Protein AF-A0A957DRD8-F1 (afdb_monomer)

Radius of gyration: 16.93 Å; Cα contacts (8 Å, |Δi|>4): 82; chains: 1; bounding box: 34×32×39 Å

Mean predicted aligned error: 12.12 Å

Sequence (78 aa):
MHLYEIRQCEAMACQFRFPVAVGDPKGAYCPHCGQPTALAARPHITESPFPEVAPRFSQMELLLDNIRSLYNVGAIMR

Secondary structure (DSSP, 8-state):
---EEEEEE--TTT--EEEEETT-GGGSB-TTT--BEEEEE------PPPPS-----S---------S-HHHHHHH--

Foldseek 3Di:
DFDKFWKFFPPPVPRDIDIDTPPDPVSQADPVPRGGIDGPDDPPPPPPVPPPDDPPDPDDDDDDPDDPDPVVVVVVVD

pLDDT: mean 78.5, std 16.72, range [45.62, 98.12]

Structure (mmCIF, N/CA/C/O backbone):
data_AF-A0A957DRD8-F1
#
_entry.id   AF-A0A957DRD8-F1
#
loop_
_atom_site.group_PDB
_atom_site.id
_atom_si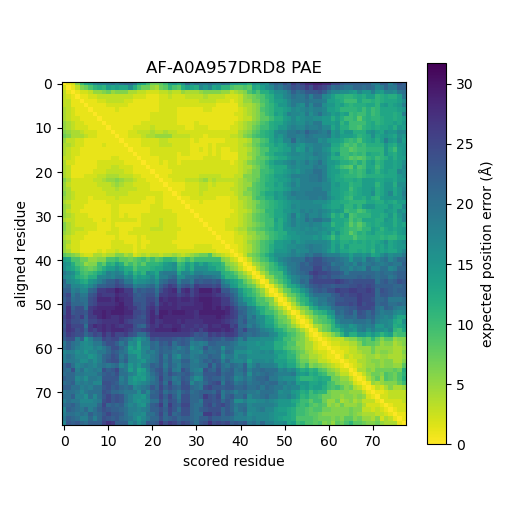te.type_symbol
_atom_site.label_atom_id
_atom_site.label_alt_id
_atom_site.label_comp_id
_atom_site.label_asym_id
_atom_site.label_entity_id
_atom_site.label_seq_id
_atom_site.pdbx_PDB_ins_code
_atom_site.Cartn_x
_atom_site.Cartn_y
_atom_site.Cartn_z
_atom_site.occupancy
_atom_site.B_iso_or_equiv
_atom_site.auth_seq_id
_atom_site.auth_comp_id
_atom_site.auth_asym_id
_atom_site.auth_atom_id
_atom_site.pdbx_PDB_model_num
ATOM 1 N N . MET A 1 1 ? 8.521 13.928 -8.197 1.00 54.81 1 MET A N 1
ATOM 2 C CA . MET A 1 1 ? 8.569 12.484 -7.883 1.00 54.81 1 MET A CA 1
ATOM 3 C C . MET A 1 1 ? 8.085 12.328 -6.450 1.00 54.81 1 MET A C 1
ATOM 5 O O . MET A 1 1 ? 8.680 12.950 -5.580 1.00 54.81 1 MET A O 1
ATOM 9 N N . HIS A 1 2 ? 6.974 11.633 -6.201 1.00 67.94 2 HIS A N 1
ATOM 10 C CA . HIS A 1 2 ? 6.512 11.401 -4.826 1.00 67.94 2 HIS A CA 1
ATOM 11 C C . HIS A 1 2 ? 7.196 10.151 -4.275 1.00 67.94 2 HIS A C 1
ATOM 13 O O . HIS A 1 2 ? 7.156 9.101 -4.914 1.00 67.94 2 HIS A O 1
ATOM 19 N N . LEU A 1 3 ? 7.851 10.284 -3.121 1.00 83.38 3 LEU A N 1
ATOM 20 C CA . LEU A 1 3 ? 8.422 9.157 -2.392 1.00 83.38 3 LEU A CA 1
ATOM 21 C C . LEU A 1 3 ? 7.309 8.459 -1.609 1.00 83.38 3 LEU A C 1
ATOM 23 O O . LEU A 1 3 ? 6.483 9.119 -0.975 1.00 83.38 3 LEU A O 1
ATOM 27 N N . TYR A 1 4 ? 7.308 7.130 -1.652 1.00 86.44 4 TYR A N 1
ATOM 28 C CA . TYR A 1 4 ? 6.372 6.292 -0.912 1.00 86.44 4 TYR A CA 1
ATOM 29 C C . TYR A 1 4 ? 7.129 5.411 0.076 1.00 86.44 4 TYR A C 1
ATOM 31 O O . TYR A 1 4 ? 8.240 4.958 -0.202 1.00 86.44 4 TYR A O 1
ATOM 39 N N . GLU A 1 5 ? 6.501 5.138 1.212 1.00 88.75 5 GLU A N 1
ATOM 40 C CA . GLU A 1 5 ? 6.980 4.202 2.222 1.00 88.75 5 GLU A CA 1
ATOM 41 C C . GLU A 1 5 ? 5.932 3.127 2.508 1.00 88.75 5 GLU A C 1
ATOM 43 O O . GLU A 1 5 ? 4.732 3.342 2.325 1.00 88.75 5 GLU A O 1
ATOM 48 N N . ILE A 1 6 ? 6.381 1.950 2.945 1.00 92.94 6 ILE A N 1
ATOM 49 C CA . ILE A 1 6 ? 5.472 0.863 3.310 1.00 92.94 6 ILE A CA 1
ATOM 50 C C . ILE A 1 6 ? 5.210 0.921 4.810 1.00 92.94 6 ILE A C 1
ATOM 52 O O . ILE A 1 6 ? 6.130 0.781 5.619 1.00 92.94 6 ILE A O 1
ATOM 56 N N . ARG A 1 7 ? 3.941 1.077 5.183 1.00 94.75 7 ARG A N 1
ATOM 57 C CA . ARG A 1 7 ? 3.460 1.003 6.566 1.00 94.75 7 ARG A CA 1
ATOM 58 C C . ARG A 1 7 ? 2.896 -0.384 6.838 1.00 94.75 7 ARG A C 1
ATOM 60 O O . ARG A 1 7 ? 2.290 -0.989 5.955 1.00 94.75 7 ARG A O 1
ATOM 67 N N . GLN A 1 8 ? 3.080 -0.880 8.054 1.00 96.81 8 GLN A N 1
ATOM 68 C CA . GLN A 1 8 ? 2.517 -2.137 8.537 1.00 96.81 8 GLN A CA 1
ATOM 69 C C . GLN A 1 8 ? 1.718 -1.892 9.812 1.00 96.81 8 GLN A C 1
ATOM 71 O O . GLN A 1 8 ? 2.207 -1.254 10.738 1.00 96.81 8 GLN A O 1
ATOM 76 N N . CYS A 1 9 ? 0.504 -2.433 9.872 1.00 97.44 9 CYS A N 1
ATOM 77 C CA . CYS A 1 9 ? -0.306 -2.452 11.086 1.00 97.44 9 CYS A CA 1
ATOM 78 C C . CYS A 1 9 ? 0.388 -3.228 12.214 1.00 97.44 9 CYS A C 1
ATOM 80 O O . CYS A 1 9 ? 0.828 -4.360 12.003 1.00 97.44 9 CYS A O 1
ATOM 82 N N . GLU A 1 10 ? 0.427 -2.653 13.416 1.00 97.25 10 GLU A N 1
ATOM 83 C CA . GLU A 1 10 ? 1.051 -3.276 14.594 1.00 97.25 10 GLU A CA 1
ATOM 84 C C . GLU A 1 10 ? 0.165 -4.354 15.233 1.00 97.25 10 GLU A C 1
ATOM 86 O O . GLU A 1 10 ? 0.660 -5.260 15.899 1.00 97.25 10 GLU A O 1
ATOM 91 N N . ALA A 1 11 ? -1.150 -4.313 14.990 1.00 97.62 11 ALA A N 1
ATOM 92 C CA . ALA A 1 11 ? -2.059 -5.350 15.467 1.00 97.62 11 ALA A CA 1
ATOM 93 C C . ALA A 1 11 ? -1.709 -6.725 14.869 1.00 97.62 11 ALA A C 1
ATOM 95 O O . ALA A 1 11 ? -1.836 -6.932 13.656 1.00 97.62 11 ALA A O 1
ATOM 96 N N . MET A 1 12 ? -1.342 -7.679 15.735 1.00 95.31 12 MET A N 1
ATOM 97 C CA . MET A 1 12 ? -0.913 -9.032 15.347 1.00 95.31 12 MET A CA 1
ATOM 98 C C . MET A 1 12 ? -1.948 -9.798 14.519 1.00 95.31 12 MET A C 1
ATOM 100 O O . MET A 1 12 ? -1.567 -10.589 13.667 1.00 95.31 12 MET A O 1
ATOM 104 N N . ALA A 1 13 ? -3.242 -9.551 14.736 1.00 97.12 13 ALA A N 1
ATOM 105 C CA . ALA A 1 13 ? -4.310 -10.197 13.972 1.00 97.12 13 ALA A CA 1
ATOM 106 C C . ALA A 1 13 ? -4.522 -9.595 12.567 1.00 97.12 13 ALA A C 1
ATOM 108 O O . ALA A 1 13 ? -5.207 -10.195 11.748 1.00 97.12 13 ALA A O 1
ATOM 109 N N . CYS A 1 14 ? -3.980 -8.403 12.289 1.00 97.12 14 CYS A N 1
ATOM 110 C CA . CYS A 1 14 ? -4.194 -7.686 11.031 1.00 97.12 14 CYS A CA 1
ATOM 111 C C . CYS A 1 14 ? -2.947 -7.717 10.147 1.00 97.12 14 CYS A C 1
ATOM 113 O O . CYS A 1 14 ? -3.021 -8.142 8.999 1.00 97.12 14 CYS A O 1
ATOM 115 N N . GLN A 1 15 ? -1.814 -7.226 10.664 1.00 95.12 15 GLN A N 1
ATOM 116 C CA . GLN A 1 15 ? -0.523 -7.133 9.960 1.00 95.12 15 GLN A CA 1
ATOM 117 C C . GLN A 1 15 ? -0.578 -6.520 8.545 1.00 95.12 15 GLN A C 1
ATOM 119 O O . GLN A 1 15 ? 0.371 -6.649 7.770 1.00 95.12 15 GLN A O 1
ATOM 124 N N . PHE A 1 16 ? -1.665 -5.821 8.199 1.00 94.62 16 PHE A N 1
ATOM 125 C CA . PHE A 1 16 ? -1.886 -5.293 6.861 1.00 94.62 16 PHE A CA 1
ATOM 126 C C . PHE A 1 16 ? -0.793 -4.294 6.481 1.00 94.62 16 PHE A C 1
ATOM 128 O O . PHE A 1 16 ? -0.462 -3.393 7.260 1.00 94.62 16 PHE A O 1
ATOM 135 N N . ARG A 1 17 ? -0.247 -4.459 5.271 1.00 93.44 17 ARG A N 1
ATOM 136 C CA . ARG A 1 17 ? 0.800 -3.607 4.704 1.00 93.44 17 ARG A CA 1
ATOM 137 C C . ARG A 1 17 ? 0.256 -2.792 3.546 1.00 93.44 17 ARG A C 1
ATOM 139 O O . ARG A 1 17 ? -0.422 -3.336 2.674 1.00 93.44 17 ARG A O 1
ATOM 146 N N . PHE A 1 18 ? 0.592 -1.510 3.50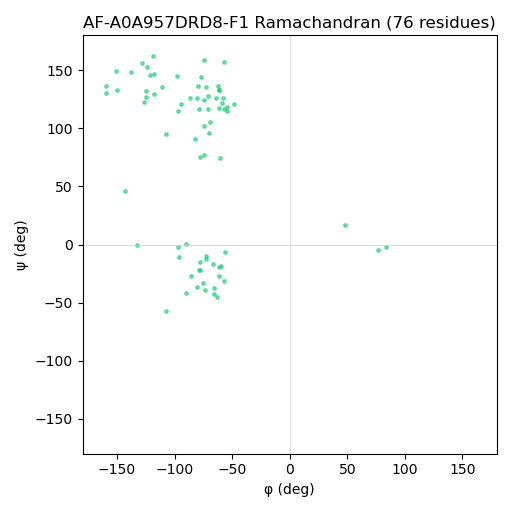6 1.00 92.06 18 PHE A N 1
ATOM 147 C CA . PHE A 1 18 ? 0.144 -0.612 2.446 1.00 92.06 18 PHE A CA 1
ATOM 148 C C . PHE A 1 18 ? 1.153 0.518 2.196 1.00 92.06 18 PHE A C 1
ATOM 150 O O . PHE A 1 18 ? 1.870 0.914 3.120 1.00 92.06 18 PHE A O 1
ATOM 157 N N . PRO A 1 19 ? 1.242 1.022 0.952 1.00 91.44 19 PRO A N 1
ATOM 158 C CA . PRO A 1 19 ? 2.059 2.182 0.638 1.00 91.44 19 PRO A CA 1
ATOM 159 C C . PRO A 1 19 ? 1.369 3.468 1.098 1.00 91.44 19 PRO A C 1
ATOM 161 O O . PRO A 1 19 ? 0.153 3.615 0.976 1.00 91.44 19 PRO A O 1
ATOM 164 N N . VAL A 1 20 ? 2.158 4.429 1.561 1.00 91.81 20 VAL A N 1
ATOM 165 C CA . VAL A 1 20 ? 1.714 5.795 1.844 1.00 91.81 20 VAL A CA 1
ATOM 166 C C . VAL A 1 20 ? 2.760 6.783 1.340 1.00 91.81 20 VAL A C 1
ATOM 168 O O . VAL A 1 20 ? 3.949 6.462 1.302 1.00 91.81 20 VAL A O 1
ATOM 171 N N . ALA A 1 21 ? 2.332 7.967 0.907 1.00 90.75 21 ALA A N 1
ATOM 172 C CA . ALA A 1 21 ? 3.272 9.034 0.592 1.00 90.75 21 ALA A CA 1
ATOM 173 C C . ALA A 1 21 ? 4.049 9.422 1.860 1.00 90.75 21 ALA A C 1
ATOM 175 O O . ALA A 1 21 ? 3.467 9.537 2.940 1.00 90.75 21 ALA A O 1
ATOM 176 N N . VAL A 1 22 ? 5.362 9.613 1.735 1.00 89.62 22 VAL A N 1
ATOM 177 C CA . VAL A 1 22 ? 6.208 10.005 2.871 1.00 89.62 22 VAL A CA 1
ATOM 178 C C . VAL A 1 22 ? 5.689 11.319 3.463 1.00 89.62 22 VAL A C 1
ATOM 180 O O . VAL A 1 22 ? 5.520 12.304 2.745 1.00 89.62 22 VAL A O 1
ATOM 183 N N . GLY A 1 23 ? 5.434 11.322 4.773 1.00 89.06 23 GLY A N 1
ATOM 184 C CA . GLY A 1 23 ? 4.905 12.475 5.507 1.00 89.06 23 GLY A CA 1
ATOM 185 C C . GLY A 1 23 ? 3.380 12.644 5.464 1.00 89.06 23 GLY A C 1
ATOM 186 O O . GLY A 1 23 ? 2.869 13.551 6.118 1.00 89.06 23 GLY A O 1
ATOM 187 N N . ASP A 1 24 ? 2.636 11.794 4.748 1.00 93.25 24 ASP A N 1
ATOM 188 C CA . ASP A 1 24 ? 1.170 11.850 4.753 1.00 93.25 24 ASP A CA 1
ATOM 189 C C . ASP A 1 24 ? 0.614 11.276 6.080 1.00 93.25 24 ASP A C 1
ATOM 191 O O . ASP A 1 24 ? 0.902 10.123 6.431 1.00 93.25 24 ASP A O 1
ATOM 195 N N . PRO A 1 25 ? -0.209 12.040 6.828 1.00 93.56 25 PRO A N 1
ATOM 196 C CA . PRO A 1 25 ? -0.768 11.613 8.113 1.00 93.56 25 PRO A CA 1
ATOM 197 C C . PRO A 1 25 ? -1.665 10.373 8.019 1.00 93.56 25 PRO A C 1
ATOM 199 O O . PRO A 1 25 ? -1.857 9.682 9.022 1.00 93.56 25 PRO A O 1
ATOM 202 N N . LYS A 1 26 ? -2.177 10.028 6.830 1.00 92.56 26 LYS A N 1
ATOM 203 C CA . LYS A 1 26 ? -2.905 8.768 6.596 1.00 92.56 26 LYS A CA 1
ATOM 204 C C . LYS A 1 26 ? -2.055 7.537 6.900 1.00 92.56 26 LYS A C 1
ATOM 206 O O . LYS A 1 26 ? -2.601 6.461 7.115 1.00 92.56 26 LYS A O 1
ATOM 211 N N . GLY A 1 27 ? -0.734 7.691 6.950 1.00 94.50 27 GLY A N 1
ATOM 212 C CA . GLY A 1 27 ? 0.193 6.641 7.337 1.00 94.50 27 GLY A CA 1
ATOM 213 C C . GLY A 1 27 ? 0.181 6.315 8.826 1.00 94.50 27 GLY A C 1
ATOM 214 O O . GLY A 1 27 ? 0.809 5.334 9.189 1.00 94.50 27 GLY A O 1
ATOM 215 N N . ALA A 1 28 ? -0.481 7.085 9.696 1.00 96.94 28 ALA A N 1
ATOM 216 C CA . ALA A 1 28 ? -0.484 6.818 11.137 1.00 96.94 28 ALA A CA 1
ATOM 217 C C . ALA A 1 28 ? -1.354 5.605 11.515 1.00 96.94 28 ALA A C 1
ATOM 219 O O . ALA A 1 28 ? -0.945 4.784 12.339 1.00 96.94 28 ALA A O 1
ATOM 220 N N . TYR A 1 29 ? -2.509 5.448 10.861 1.00 97.81 29 TYR A N 1
ATOM 221 C CA . TYR A 1 29 ? -3.521 4.449 11.210 1.00 97.81 29 TYR A CA 1
ATOM 222 C C . TYR A 1 29 ? -3.815 3.492 10.055 1.00 97.81 29 TYR A C 1
ATOM 224 O O . TYR A 1 29 ? -3.792 3.858 8.882 1.00 97.81 29 TYR A O 1
ATOM 232 N N . CYS A 1 30 ? -4.108 2.241 10.395 1.00 96.88 30 CYS A N 1
ATOM 233 C CA . CYS A 1 30 ? -4.393 1.194 9.431 1.00 96.88 30 CYS A CA 1
ATOM 234 C C . CYS A 1 30 ? -5.761 1.421 8.759 1.00 96.88 30 CYS A C 1
ATOM 236 O O . CYS A 1 30 ? -6.768 1.492 9.463 1.00 96.88 30 CYS A O 1
ATOM 238 N N . PRO A 1 31 ? -5.853 1.424 7.417 1.00 95.88 31 PRO A N 1
ATOM 239 C CA . PRO A 1 31 ? -7.126 1.585 6.713 1.00 95.88 31 PRO A CA 1
ATOM 240 C C . PRO A 1 31 ? -8.029 0.345 6.803 1.00 95.88 31 PRO A C 1
ATOM 242 O O . PRO A 1 31 ? -9.199 0.420 6.449 1.00 95.88 31 PRO A O 1
ATOM 245 N N . HIS A 1 32 ? -7.495 -0.796 7.252 1.00 95.88 32 HIS A N 1
ATOM 246 C CA . HIS A 1 32 ? -8.250 -2.041 7.384 1.00 95.88 32 HIS A CA 1
ATOM 247 C C . HIS A 1 32 ? -8.911 -2.188 8.764 1.00 95.88 32 HIS A C 1
ATOM 249 O O . HIS A 1 32 ? -10.053 -2.623 8.850 1.00 95.88 32 HIS A O 1
ATOM 255 N N . CYS A 1 33 ? -8.213 -1.829 9.851 1.00 97.31 33 CYS A N 1
ATOM 256 C CA . CYS A 1 33 ? -8.707 -2.043 11.222 1.00 97.31 33 CYS A CA 1
ATOM 257 C C . CYS A 1 33 ? -8.595 -0.829 12.161 1.00 97.31 33 CYS A C 1
ATOM 259 O O . CYS A 1 33 ? -8.944 -0.941 13.333 1.00 97.31 33 CYS A O 1
ATOM 261 N N . GLY A 1 34 ? -8.074 0.308 11.694 1.00 97.06 34 GLY A N 1
ATOM 262 C CA . GLY A 1 34 ? -7.935 1.541 12.479 1.00 97.06 34 GLY A CA 1
ATOM 263 C C . GLY A 1 34 ? -6.788 1.566 13.498 1.00 97.06 34 GLY A C 1
ATOM 264 O O . GLY A 1 34 ? -6.554 2.602 14.109 1.00 97.06 34 GLY A O 1
ATOM 265 N N . GLN A 1 35 ? -6.055 0.465 13.684 1.00 98.12 35 GLN A N 1
ATOM 266 C CA . GLN A 1 35 ? -4.953 0.391 14.654 1.00 98.12 35 GLN A CA 1
ATOM 267 C C . GLN A 1 35 ? -3.693 1.144 14.187 1.00 98.12 35 GLN A C 1
ATOM 269 O O . GLN A 1 35 ? -3.529 1.357 12.980 1.00 98.12 35 GLN A O 1
ATOM 274 N N . PRO A 1 36 ? -2.789 1.529 15.110 1.00 98.12 36 PRO A N 1
ATOM 275 C CA . PRO A 1 36 ? -1.516 2.150 14.768 1.00 98.12 36 PRO A CA 1
ATOM 276 C C . PRO A 1 36 ? -0.661 1.294 13.832 1.00 98.12 36 PRO A C 1
ATOM 278 O O . PRO A 1 36 ? -0.807 0.069 13.718 1.00 98.12 36 PRO A O 1
ATOM 281 N N . THR A 1 37 ? 0.235 1.969 13.127 1.00 97.38 37 THR A N 1
ATOM 282 C CA . THR A 1 37 ? 1.134 1.344 12.160 1.00 97.38 37 THR A CA 1
ATOM 283 C C . THR A 1 37 ? 2.581 1.736 12.440 1.00 97.38 37 THR A C 1
ATOM 285 O O . THR A 1 37 ? 2.868 2.800 12.991 1.00 97.38 37 THR A O 1
ATOM 288 N N . ALA A 1 38 ? 3.503 0.898 11.986 1.00 96.00 38 ALA A N 1
ATOM 289 C CA . ALA A 1 38 ? 4.936 1.138 11.987 1.00 96.00 38 ALA A CA 1
ATOM 290 C C . ALA A 1 38 ? 5.480 1.131 10.554 1.00 96.00 38 ALA A C 1
ATOM 292 O O . ALA A 1 38 ? 4.844 0.635 9.620 1.00 96.00 38 ALA A O 1
ATOM 293 N N . LEU A 1 39 ? 6.673 1.690 10.365 1.00 93.56 39 LEU A N 1
ATOM 294 C CA . LEU A 1 39 ? 7.371 1.625 9.087 1.00 93.56 39 LEU A CA 1
ATOM 295 C C . LEU A 1 39 ? 7.861 0.188 8.874 1.00 93.56 39 LEU A C 1
ATOM 297 O O . LEU A 1 39 ? 8.672 -0.3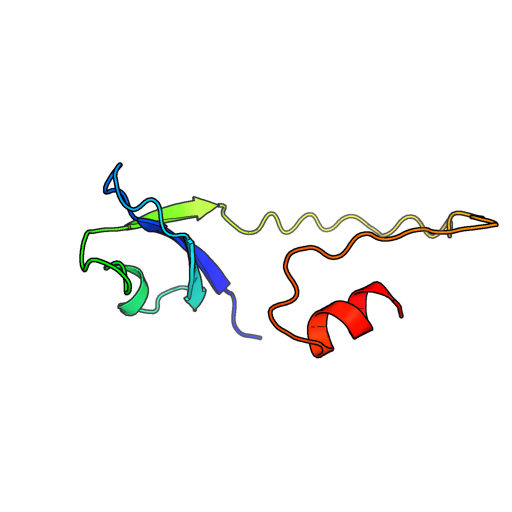06 9.651 1.00 93.56 39 LEU A O 1
ATOM 301 N N . ALA A 1 40 ? 7.361 -0.483 7.838 1.00 86.06 40 ALA A N 1
ATOM 302 C CA . ALA A 1 40 ? 7.654 -1.892 7.577 1.00 86.06 40 ALA A CA 1
ATOM 303 C C . ALA A 1 40 ? 9.012 -2.082 6.891 1.00 86.06 40 ALA A C 1
ATOM 305 O O . ALA A 1 40 ? 9.718 -3.053 7.143 1.00 86.06 40 ALA A O 1
ATOM 306 N N . ALA A 1 41 ? 9.357 -1.152 6.000 1.00 69.81 41 ALA A N 1
ATOM 307 C CA . ALA A 1 41 ? 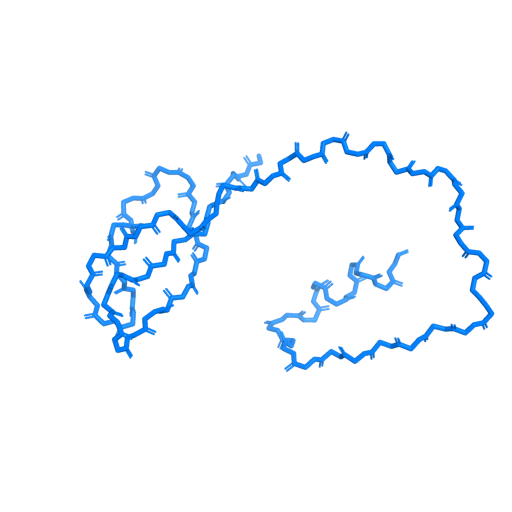10.637 -1.090 5.318 1.00 69.81 41 ALA A CA 1
ATOM 308 C C . ALA A 1 41 ? 10.852 0.333 4.795 1.00 69.81 41 ALA A C 1
ATOM 310 O O . ALA A 1 41 ? 9.945 0.931 4.209 1.00 69.81 41 ALA A O 1
ATOM 311 N N . ARG A 1 42 ? 12.063 0.868 4.974 1.00 59.84 42 ARG A N 1
ATOM 312 C CA . ARG A 1 42 ? 12.515 2.006 4.168 1.00 59.84 42 ARG A CA 1
ATOM 313 C C . ARG A 1 42 ? 12.797 1.478 2.763 1.00 59.84 42 ARG A C 1
ATOM 315 O O . ARG A 1 42 ? 13.414 0.416 2.670 1.00 59.84 42 ARG A O 1
ATOM 322 N N . PRO A 1 43 ? 12.366 2.158 1.686 1.00 55.56 43 PRO A N 1
ATOM 323 C CA . PRO A 1 43 ? 12.806 1.786 0.352 1.00 55.56 43 PRO A CA 1
ATOM 324 C C . PRO A 1 43 ? 14.336 1.792 0.348 1.00 55.56 43 PRO A C 1
ATOM 326 O O . PRO A 1 43 ? 14.965 2.826 0.575 1.00 55.56 43 PRO A O 1
ATOM 329 N N . HIS A 1 44 ? 14.930 0.614 0.162 1.00 45.62 44 HIS A N 1
ATOM 330 C CA . HIS A 1 44 ? 16.354 0.502 -0.093 1.00 45.62 44 HIS A CA 1
ATOM 331 C C . HIS A 1 44 ? 16.547 1.070 -1.498 1.00 45.62 44 HIS A C 1
ATOM 333 O O . HIS A 1 44 ? 16.302 0.390 -2.492 1.00 45.62 44 HIS A O 1
ATOM 339 N N . ILE A 1 45 ? 16.908 2.351 -1.589 1.00 49.81 45 ILE A N 1
ATOM 340 C CA . ILE A 1 45 ? 17.442 2.913 -2.827 1.00 49.81 45 ILE A CA 1
ATOM 341 C C . ILE A 1 45 ? 18.858 2.360 -2.919 1.00 49.81 45 ILE A C 1
ATOM 343 O O . ILE A 1 45 ? 19.832 3.005 -2.546 1.00 49.81 45 ILE A O 1
ATOM 347 N N . THR A 1 46 ? 18.972 1.096 -3.304 1.00 46.16 46 THR A N 1
ATOM 348 C CA . THR A 1 46 ? 20.237 0.604 -3.815 1.00 46.16 46 THR A CA 1
ATOM 349 C C . THR A 1 46 ? 20.320 1.206 -5.206 1.00 46.16 46 THR A C 1
ATOM 351 O O . THR A 1 46 ? 19.643 0.744 -6.123 1.00 46.16 46 THR A O 1
ATOM 354 N N . GLU A 1 47 ? 21.104 2.272 -5.361 1.00 47.22 47 GLU A N 1
ATOM 355 C CA . GLU A 1 47 ? 21.712 2.607 -6.647 1.00 47.22 47 GLU A CA 1
ATOM 356 C C . GLU A 1 47 ? 22.606 1.421 -7.023 1.00 47.22 47 GLU A C 1
ATOM 358 O O . GLU A 1 47 ? 23.816 1.432 -6.834 1.00 47.22 47 GLU A O 1
ATOM 363 N N . SER A 1 48 ? 22.001 0.311 -7.438 1.00 49.25 48 SER A N 1
ATOM 364 C CA . SER A 1 48 ? 22.748 -0.739 -8.096 1.00 49.25 48 SER A CA 1
ATOM 365 C C . SER A 1 48 ? 22.914 -0.239 -9.523 1.00 49.25 48 SER A C 1
ATOM 367 O O . SER A 1 48 ? 21.899 -0.045 -10.199 1.00 49.25 48 SER A O 1
ATOM 369 N N . PRO A 1 49 ? 24.147 0.018 -9.992 1.00 51.75 49 PRO A N 1
ATOM 370 C CA . PRO A 1 49 ? 24.355 0.144 -11.416 1.00 51.75 49 PRO A CA 1
ATOM 371 C C . PRO A 1 49 ? 23.860 -1.176 -11.991 1.00 51.75 49 PRO A C 1
ATOM 373 O O . PRO A 1 49 ? 24.359 -2.237 -11.611 1.00 51.75 49 PRO A O 1
ATOM 376 N N . PHE A 1 50 ? 22.811 -1.124 -12.812 1.00 54.50 50 PHE A N 1
ATOM 377 C CA . PHE A 1 50 ? 22.382 -2.291 -13.565 1.00 54.50 50 PHE A CA 1
ATOM 378 C C . PHE A 1 50 ? 23.642 -2.871 -14.212 1.00 54.50 50 PHE A C 1
ATOM 380 O O . PHE A 1 50 ? 24.328 -2.132 -14.925 1.00 54.50 50 PHE A O 1
ATOM 387 N N . PRO A 1 51 ? 24.018 -4.132 -13.943 1.00 54.97 51 PRO A N 1
ATOM 388 C CA . PRO A 1 51 ? 25.085 -4.726 -14.715 1.00 54.97 51 PRO A CA 1
ATOM 389 C C . PRO A 1 51 ? 24.623 -4.694 -16.174 1.00 54.97 51 PRO A C 1
ATOM 391 O O . PRO A 1 51 ? 23.577 -5.240 -16.509 1.00 54.97 51 PRO A O 1
ATOM 394 N N . GLU A 1 52 ? 25.401 -4.040 -17.037 1.00 59.31 52 GLU A N 1
ATOM 395 C CA . GLU A 1 52 ? 25.191 -3.941 -18.495 1.00 59.31 52 GLU A CA 1
ATOM 396 C C . GLU A 1 52 ? 25.103 -5.312 -19.193 1.00 59.31 52 GLU A C 1
ATOM 398 O O . GLU A 1 52 ? 24.813 -5.420 -20.384 1.00 59.31 52 GLU A O 1
ATOM 403 N N . VAL A 1 53 ? 25.356 -6.389 -18.453 1.00 62.50 53 VAL A N 1
ATOM 404 C CA . VAL A 1 53 ? 25.276 -7.755 -18.937 1.00 62.50 53 VAL A CA 1
ATOM 405 C C . VAL A 1 53 ? 23.821 -8.204 -18.895 1.00 62.50 53 VAL A C 1
ATOM 407 O O . VAL A 1 53 ? 23.352 -8.759 -17.902 1.00 62.50 53 VAL A O 1
ATOM 410 N N . ALA A 1 54 ? 23.115 -7.992 -20.005 1.00 65.06 54 ALA A N 1
ATOM 411 C CA . ALA A 1 54 ? 21.844 -8.654 -20.245 1.00 65.06 54 ALA A CA 1
ATOM 412 C C . ALA A 1 54 ? 22.051 -10.178 -20.118 1.00 65.06 54 ALA A C 1
ATOM 414 O O . ALA A 1 54 ? 22.849 -10.757 -20.869 1.00 65.06 54 ALA A O 1
ATOM 415 N N . PRO A 1 55 ? 21.382 -10.851 -19.171 1.00 62.88 55 PRO A N 1
ATOM 416 C CA . PRO A 1 55 ? 21.480 -12.294 -19.073 1.00 62.88 55 PRO A CA 1
ATOM 417 C C . PRO A 1 55 ? 20.898 -12.923 -20.344 1.00 62.88 55 PRO A C 1
ATOM 419 O O . PRO A 1 55 ? 19.770 -12.637 -20.744 1.00 62.88 55 PRO A O 1
ATOM 422 N N . ARG A 1 56 ? 21.681 -13.779 -21.012 1.00 68.56 56 ARG A N 1
ATOM 423 C CA . ARG A 1 56 ? 21.231 -14.529 -22.194 1.00 68.56 56 ARG A CA 1
ATOM 424 C C . ARG A 1 56 ? 20.374 -15.708 -21.749 1.00 68.56 56 ARG A C 1
ATOM 426 O O . ARG A 1 56 ? 20.834 -16.846 -21.733 1.00 68.56 56 ARG A O 1
ATOM 433 N N . PHE A 1 57 ? 19.140 -15.432 -21.354 1.00 67.56 57 PHE A N 1
ATOM 434 C CA . PHE A 1 57 ? 18.148 -16.476 -21.139 1.00 67.56 57 PHE A CA 1
ATOM 435 C C . PHE A 1 57 ? 17.552 -16.883 -22.490 1.00 67.56 57 PHE A C 1
ATOM 437 O O . PHE A 1 57 ? 17.084 -16.033 -23.242 1.00 67.56 57 PHE A O 1
ATOM 444 N N . SER A 1 58 ? 17.573 -18.176 -22.814 1.00 73.06 58 SER A N 1
ATOM 445 C CA . SER A 1 58 ? 16.861 -18.717 -23.981 1.00 7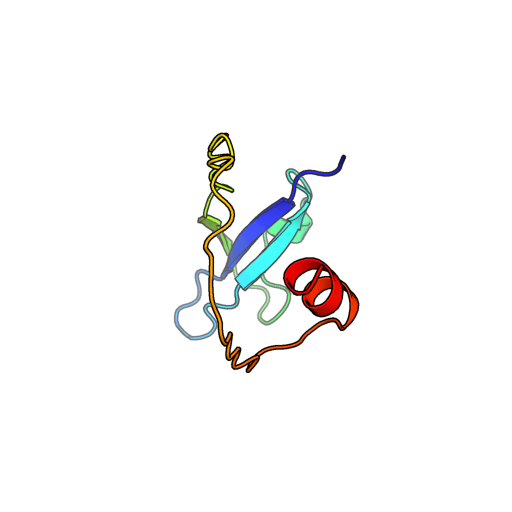3.06 58 SER A CA 1
ATOM 446 C C . SER A 1 58 ? 15.360 -18.886 -23.721 1.00 73.06 58 SER A C 1
ATOM 448 O O . SER A 1 58 ? 14.579 -18.917 -24.667 1.00 73.06 58 SER A O 1
ATOM 450 N N . GLN A 1 59 ? 14.962 -18.982 -22.448 1.00 75.06 59 GLN A N 1
ATOM 451 C CA . GLN A 1 59 ? 13.582 -19.126 -21.994 1.00 75.06 59 GLN A CA 1
ATOM 452 C C . GLN A 1 59 ? 13.442 -18.487 -20.608 1.00 75.06 59 GLN A C 1
ATOM 454 O O . GLN A 1 59 ? 14.279 -18.708 -19.732 1.00 75.06 59 GLN A O 1
ATOM 459 N N . MET A 1 60 ? 12.402 -17.676 -20.425 1.00 75.12 60 MET A N 1
ATOM 460 C CA . MET A 1 60 ? 12.055 -17.041 -19.155 1.00 75.12 60 MET A CA 1
ATOM 461 C C . MET A 1 60 ? 10.612 -17.406 -18.816 1.00 75.12 60 MET A C 1
ATOM 463 O O . MET A 1 60 ? 9.716 -17.207 -19.633 1.00 75.12 60 MET A O 1
ATOM 467 N N . GLU A 1 61 ? 10.398 -17.928 -17.613 1.00 80.88 61 GLU A N 1
ATOM 468 C CA . GLU A 1 61 ? 9.077 -18.276 -17.094 1.00 80.88 61 GLU A CA 1
ATOM 469 C C . GLU A 1 61 ? 8.799 -17.439 -15.850 1.00 80.88 61 GLU A C 1
ATOM 471 O O . GLU A 1 61 ? 9.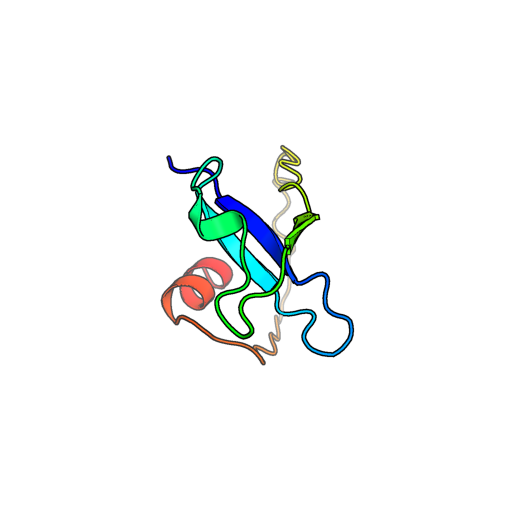633 -17.347 -14.948 1.00 80.88 61 GLU A O 1
ATOM 476 N N . LEU A 1 62 ? 7.630 -16.800 -15.817 1.00 75.31 62 LEU A N 1
ATOM 477 C CA . LEU A 1 62 ? 7.221 -15.910 -14.738 1.00 75.31 62 LEU A CA 1
ATOM 478 C C . LEU A 1 62 ? 5.857 -16.355 -14.209 1.00 75.31 62 LEU A C 1
ATOM 480 O O . LEU A 1 62 ? 4.880 -16.389 -14.957 1.00 75.31 62 LEU A O 1
ATOM 484 N N . LEU A 1 63 ? 5.781 -16.653 -12.913 1.00 81.25 63 LEU A N 1
ATOM 485 C CA . LEU A 1 63 ? 4.515 -16.856 -12.215 1.00 81.25 63 LEU A CA 1
ATOM 486 C C . LEU A 1 63 ? 4.129 -15.555 -11.510 1.00 81.25 63 LEU A C 1
ATOM 488 O O . LEU A 1 63 ? 4.817 -15.104 -10.598 1.00 81.25 63 LEU A O 1
ATOM 492 N N . LEU A 1 64 ? 3.026 -14.951 -11.945 1.00 77.31 64 LEU A N 1
ATOM 493 C CA . LEU A 1 64 ? 2.500 -13.713 -11.380 1.00 77.31 64 LEU A CA 1
ATOM 494 C C . LEU A 1 64 ? 1.237 -14.021 -10.578 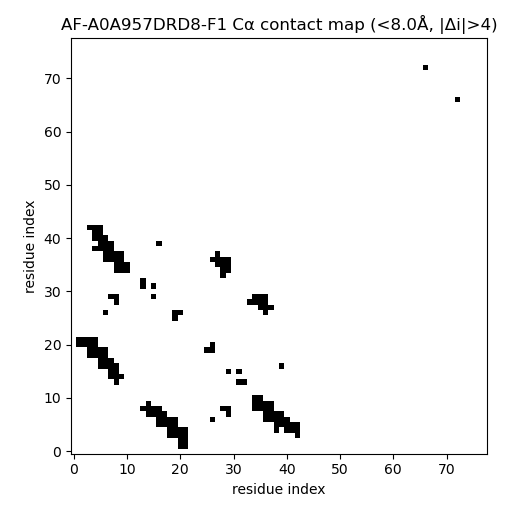1.00 77.31 64 LEU A C 1
ATOM 496 O O . LEU A 1 64 ? 0.142 -14.091 -11.128 1.00 77.31 64 LEU A O 1
ATOM 500 N N . ASP A 1 65 ? 1.386 -14.201 -9.273 1.00 71.56 65 ASP A N 1
ATOM 501 C CA . ASP A 1 65 ? 0.313 -14.654 -8.382 1.00 71.56 65 ASP A CA 1
ATOM 502 C C . ASP A 1 65 ? -0.415 -13.513 -7.643 1.00 71.56 65 ASP A C 1
ATOM 504 O O . ASP A 1 65 ? -1.389 -13.749 -6.934 1.00 71.56 65 ASP A O 1
ATOM 508 N N . ASN A 1 66 ? 0.008 -12.258 -7.832 1.00 60.19 66 ASN A N 1
ATOM 509 C CA . ASN A 1 66 ? -0.508 -11.096 -7.096 1.00 60.19 66 ASN A CA 1
ATOM 510 C C . ASN A 1 66 ? -0.612 -9.827 -7.963 1.00 60.19 66 ASN A C 1
ATOM 512 O O . ASN A 1 66 ? -0.206 -8.729 -7.566 1.00 60.19 66 ASN A O 1
ATOM 516 N N . ILE A 1 67 ? -1.166 -9.956 -9.172 1.00 66.12 67 ILE A N 1
ATOM 517 C CA . ILE A 1 67 ? -1.355 -8.819 -10.085 1.00 66.12 67 ILE A CA 1
ATOM 518 C C . ILE A 1 67 ? -2.429 -7.876 -9.531 1.00 66.12 67 ILE A C 1
ATOM 520 O O . ILE A 1 67 ? -3.624 -8.138 -9.627 1.00 66.12 67 ILE A O 1
ATOM 524 N N . ARG A 1 68 ? -1.999 -6.731 -8.992 1.00 68.69 68 ARG A N 1
ATOM 525 C CA . ARG A 1 68 ? -2.899 -5.628 -8.597 1.00 68.69 68 ARG A CA 1
ATOM 526 C C . ARG A 1 68 ? -3.026 -4.534 -9.662 1.00 68.69 68 ARG A C 1
ATOM 528 O O . ARG A 1 68 ? -3.875 -3.660 -9.536 1.00 68.69 68 ARG A O 1
ATOM 535 N N . SER A 1 69 ? -2.183 -4.565 -10.699 1.00 63.06 69 SER A N 1
ATOM 536 C CA . SER A 1 69 ? -2.241 -3.656 -11.849 1.00 63.06 69 SER A CA 1
ATOM 537 C C . SER A 1 69 ? -1.509 -4.244 -13.056 1.00 63.06 69 SER A C 1
ATOM 539 O O . SER A 1 69 ? -0.342 -4.624 -12.951 1.00 63.06 69 SER A O 1
ATOM 541 N N . LEU A 1 70 ? -2.177 -4.246 -14.214 1.00 63.09 70 LEU A N 1
ATOM 542 C CA . LEU A 1 70 ? -1.598 -4.639 -15.506 1.00 63.09 70 LEU A CA 1
ATOM 543 C C . LEU A 1 70 ? -0.423 -3.739 -15.924 1.00 63.09 70 LEU A C 1
ATOM 545 O O . LEU A 1 70 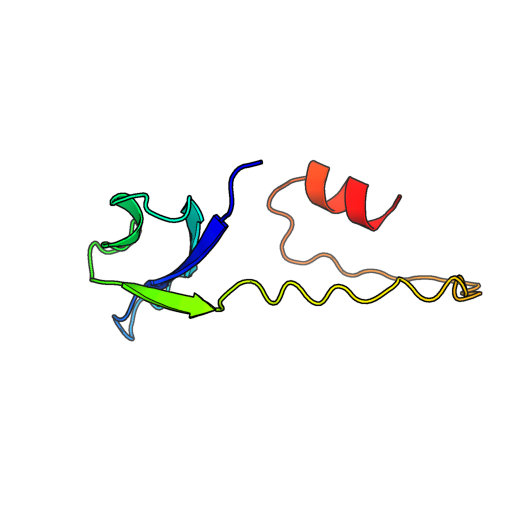? 0.481 -4.185 -16.625 1.00 63.09 70 LEU A O 1
ATOM 549 N N . TYR A 1 71 ? -0.399 -2.486 -15.459 1.00 60.22 71 TYR A N 1
ATOM 550 C CA . TYR A 1 71 ? 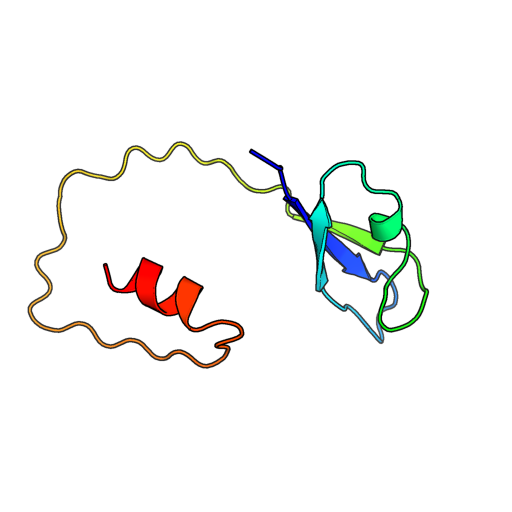0.671 -1.540 -15.769 1.00 60.22 71 TYR A CA 1
ATOM 551 C C . TYR A 1 71 ? 2.021 -1.967 -15.170 1.00 60.22 71 TYR A C 1
ATOM 553 O O . TYR A 1 71 ? 3.035 -1.933 -15.863 1.00 60.22 71 TYR A O 1
ATOM 561 N N . ASN A 1 72 ? 2.032 -2.438 -13.915 1.00 61.25 72 ASN A N 1
ATOM 562 C CA . ASN A 1 72 ? 3.253 -2.918 -13.253 1.00 61.25 72 ASN A CA 1
ATOM 563 C C . ASN A 1 72 ? 3.800 -4.184 -13.922 1.00 61.25 72 ASN A C 1
ATOM 565 O O . ASN A 1 72 ? 5.008 -4.327 -14.079 1.00 61.25 72 ASN A O 1
ATOM 569 N N . VAL A 1 73 ? 2.908 -5.071 -14.368 1.00 69.12 73 VAL A N 1
ATOM 570 C CA . VAL A 1 73 ? 3.290 -6.280 -15.109 1.00 69.12 73 VAL A CA 1
ATOM 571 C C . VAL A 1 73 ? 3.959 -5.911 -16.432 1.00 69.12 73 VAL A C 1
ATOM 573 O O . VAL A 1 73 ? 5.028 -6.422 -16.752 1.00 69.12 73 VAL A O 1
ATOM 576 N N . GLY A 1 74 ? 3.384 -4.957 -17.168 1.00 65.88 74 GLY A N 1
ATOM 577 C CA . GLY A 1 74 ? 3.956 -4.478 -18.426 1.00 65.88 74 GLY A CA 1
ATOM 578 C C . GLY A 1 74 ? 5.289 -3.734 -18.284 1.00 65.88 74 GLY A C 1
ATOM 579 O O . GLY A 1 74 ? 5.965 -3.540 -19.288 1.00 65.88 74 GLY A O 1
ATOM 580 N N . ALA A 1 75 ? 5.671 -3.282 -17.088 1.00 69.56 75 ALA A N 1
ATOM 581 C CA . ALA A 1 75 ? 6.985 -2.685 -16.834 1.00 69.56 75 ALA A CA 1
ATOM 582 C C . ALA A 1 75 ? 8.068 -3.733 -16.521 1.00 69.56 75 ALA A C 1
ATOM 584 O O . ALA A 1 75 ? 9.230 -3.479 -16.788 1.00 69.56 75 ALA A O 1
ATOM 585 N N . ILE A 1 76 ? 7.694 -4.898 -15.980 1.00 69.19 76 ILE A N 1
ATOM 586 C CA . ILE A 1 76 ? 8.621 -6.016 -15.718 1.00 69.19 76 ILE A CA 1
ATOM 587 C C . ILE A 1 76 ? 8.992 -6.742 -17.021 1.00 69.19 76 ILE A C 1
ATOM 589 O O . ILE A 1 76 ? 10.096 -7.253 -17.154 1.00 69.19 76 ILE A O 1
ATOM 593 N N . MET A 1 77 ? 8.054 -6.795 -17.971 1.00 68.25 77 MET A N 1
ATOM 594 C CA . MET A 1 77 ? 8.204 -7.516 -19.244 1.00 68.25 77 MET A CA 1
ATOM 595 C C . MET A 1 77 ? 8.797 -6.667 -20.384 1.00 68.25 77 MET A C 1
ATOM 597 O O . MET A 1 77 ? 8.894 -7.159 -21.507 1.00 68.25 77 MET A O 1
ATOM 601 N N . ARG A 1 78 ? 9.117 -5.392 -20.135 1.00 62.09 78 ARG A N 1
ATOM 602 C CA . ARG A 1 78 ? 9.748 -4.479 -21.100 1.00 62.09 78 ARG A CA 1
ATOM 603 C C . ARG A 1 78 ? 11.216 -4.300 -20.764 1.00 62.09 78 ARG A C 1
ATOM 605 O O . ARG A 1 78 ? 12.006 -4.265 -21.728 1.00 62.09 78 ARG A O 1
#

Nearest PDB structures (foldseek):
  6tmf-assembly1_Y  TM=3.946E-01  e=7.408E-01  Thermococcus celer Vu 13 = JCM 8558
  8q87-assembly1_AA  TM=3.817E-01  e=2.739E+00  Gallus gallus
  7ajt-assembly1_Db  TM=3.882E-01  e=3.122E+00  Saccharomyces cerevisiae S288C

Solvent-accessible surface area (backbone atoms only — not comparable to full-atom values): 5301 Å² total; per-residue (Å²): 135,87,61,64,35,36,32,23,27,66,50,85,93,66,52,52,70,48,79,34,53,69,91,45,75,73,53,50,41,28,94,88,78,64,42,52,41,43,81,67,46,78,77,79,81,70,85,63,77,75,70,87,69,76,78,89,67,94,75,87,87,82,90,81,91,76,82,87,47,73,67,64,56,58,60,74,79,103